Protein AF-A0A821KPB9-F1 (afdb_monomer)

Foldseek 3Di:
DPPPDDDDDDDPDDQQDACPDPVCPLSNLLVCLVPFADDDDVCVQANPPGGSNRSSVVCVVRGDPVVVVVVVVSNVVVVVVVVVVVVVVVVVVVVVVVVVVPDPVPDDPPDPPDDPPDPVVVVVVVVVVVVCVVVVVVVVVVVVVPD

Sequence (147 aa):
MKYSESHVPVIYGLQISRRDRDDTRERYCRAILTLFVLWHTVTDLCGISQTWEDAFKFRQHLILRHFWTIIENIQSLHECKKDRDDHLLQVIAKAQADNDSIDPVLIPANQEFGGEYGTDDSDDLLQLLGNLDENTVAMFNATTNST

pLDDT: mean 77.29, std 19.11, range [38.66, 97.25]

Solvent-accessible surface area (backbone atoms only — not comparable to full-atom values): 9181 Å² total; per-residue (Å²): 133,80,81,78,79,83,84,78,87,80,84,85,74,84,81,79,50,52,80,90,38,77,96,39,29,50,59,22,30,44,51,51,46,68,75,53,40,94,70,92,50,69,62,73,58,36,48,97,92,51,51,37,52,61,28,35,71,73,46,56,83,68,40,53,75,76,54,51,58,54,56,52,47,55,47,51,51,53,49,54,51,47,55,51,52,56,51,49,53,52,53,51,54,49,54,52,58,57,57,75,64,58,65,78,84,74,62,67,98,80,68,83,86,82,70,91,81,63,87,60,61,61,59,55,49,55,49,51,58,56,48,46,56,59,49,53,53,49,54,53,55,60,63,69,75,73,121

Structure (mmCIF, N/CA/C/O backbone):
data_AF-A0A821KPB9-F1
#
_entry.id   AF-A0A821KPB9-F1
#
loop_
_atom_site.group_PDB
_atom_site.id
_atom_site.type_symbol
_atom_site.label_atom_id
_atom_site.label_alt_id
_atom_site.label_comp_id
_atom_site.label_asym_id
_atom_site.label_entity_id
_atom_site.label_seq_id
_atom_site.pdbx_PDB_ins_code
_atom_site.Cartn_x
_atom_site.Cartn_y
_atom_site.Cartn_z
_atom_site.occupancy
_atom_site.B_iso_or_equiv
_atom_site.auth_seq_id
_atom_site.auth_comp_id
_atom_site.auth_asym_id
_atom_site.auth_atom_id
_atom_site.pdbx_PDB_model_num
ATOM 1 N N . MET A 1 1 ? 26.828 -14.182 22.767 1.00 45.88 1 MET A N 1
ATOM 2 C CA . MET A 1 1 ? 25.773 -13.389 22.103 1.00 45.88 1 MET A CA 1
ATOM 3 C C . MET A 1 1 ? 25.129 -14.285 21.061 1.00 45.88 1 MET A C 1
ATOM 5 O O . MET A 1 1 ? 25.826 -14.696 20.146 1.00 45.88 1 MET A O 1
ATOM 9 N N . LYS A 1 2 ? 23.870 -14.697 21.253 1.00 55.12 2 LYS A N 1
ATOM 10 C CA . LYS A 1 2 ? 23.117 -15.410 20.210 1.00 55.12 2 LYS A CA 1
ATOM 11 C C . LYS A 1 2 ? 22.861 -14.410 19.085 1.00 55.12 2 LYS A C 1
ATOM 13 O O . LYS A 1 2 ? 22.394 -13.313 19.381 1.00 55.12 2 LYS A O 1
ATOM 18 N N . TYR A 1 3 ? 23.212 -14.755 17.850 1.00 53.75 3 TYR A N 1
ATOM 19 C CA . TYR A 1 3 ? 22.846 -13.955 16.687 1.00 53.75 3 TYR A CA 1
ATOM 20 C C . TYR A 1 3 ? 21.327 -13.798 16.699 1.00 53.75 3 TYR A C 1
ATOM 22 O O . TYR A 1 3 ? 20.597 -14.786 16.729 1.00 53.75 3 TYR A O 1
ATOM 30 N N . SER A 1 4 ? 20.865 -12.557 16.794 1.00 67.06 4 SER A N 1
ATOM 31 C CA . SER A 1 4 ? 19.463 -12.214 16.612 1.00 67.06 4 SER A CA 1
ATOM 32 C C . SER A 1 4 ? 19.102 -12.586 15.178 1.00 67.06 4 SER A C 1
ATOM 34 O O . SER A 1 4 ? 19.604 -11.961 14.241 1.00 67.06 4 SER A O 1
ATOM 36 N N . GLU A 1 5 ? 18.319 -13.650 15.013 1.00 75.25 5 GLU A N 1
ATOM 37 C CA . GLU A 1 5 ? 17.820 -14.079 13.710 1.00 75.25 5 GLU A CA 1
ATOM 38 C C . GLU A 1 5 ? 17.112 -12.899 13.042 1.00 75.25 5 GLU A C 1
ATOM 40 O O . GLU A 1 5 ? 16.248 -12.244 13.627 1.00 75.25 5 GLU A O 1
ATOM 45 N N . SER A 1 6 ? 17.543 -12.570 11.826 1.00 70.50 6 SER A N 1
ATOM 46 C CA . SER A 1 6 ? 16.905 -11.521 11.041 1.00 70.50 6 SER A CA 1
ATOM 47 C C . SER A 1 6 ? 15.648 -12.109 10.416 1.00 70.50 6 SER A C 1
ATOM 49 O O . SER A 1 6 ? 15.727 -12.976 9.550 1.00 70.50 6 SER A O 1
ATOM 51 N N . HIS A 1 7 ? 14.484 -11.661 10.878 1.00 67.69 7 HIS A N 1
ATOM 52 C CA . HIS A 1 7 ? 13.200 -12.089 10.337 1.00 67.69 7 HIS A CA 1
ATOM 53 C C . HIS A 1 7 ? 12.816 -11.195 9.159 1.00 67.69 7 HIS A C 1
ATOM 55 O O . HIS A 1 7 ? 12.640 -9.986 9.321 1.00 67.69 7 HIS A O 1
ATOM 61 N N . VAL A 1 8 ? 12.676 -11.798 7.978 1.00 70.56 8 VAL A N 1
ATOM 62 C CA . VAL A 1 8 ? 12.190 -11.121 6.773 1.00 70.56 8 VAL A CA 1
ATOM 63 C C . VAL A 1 8 ? 10.751 -11.577 6.524 1.00 70.56 8 VAL A C 1
ATOM 65 O O . VAL A 1 8 ? 10.535 -12.741 6.186 1.00 70.56 8 VAL A O 1
ATOM 68 N N . PRO A 1 9 ? 9.750 -10.709 6.729 1.00 68.25 9 PRO A N 1
ATOM 69 C CA . PRO A 1 9 ? 8.360 -11.063 6.482 1.00 68.25 9 PRO A CA 1
ATOM 70 C C . PRO A 1 9 ? 8.099 -11.162 4.976 1.00 68.25 9 PRO A C 1
ATOM 72 O O . PRO A 1 9 ? 8.354 -10.218 4.229 1.00 68.25 9 PRO A O 1
ATOM 75 N N . VAL A 1 10 ? 7.551 -12.297 4.542 1.00 76.56 10 VAL A N 1
ATOM 76 C CA . VAL A 1 10 ? 7.050 -12.488 3.176 1.00 76.56 10 VAL A CA 1
ATOM 77 C C . VAL A 1 10 ? 5.558 -12.181 3.173 1.00 76.56 10 VAL A C 1
ATOM 79 O O . VAL A 1 10 ? 4.777 -12.842 3.859 1.00 76.56 10 VAL A O 1
ATOM 82 N N . ILE A 1 11 ? 5.162 -11.154 2.424 1.00 75.19 11 ILE A N 1
ATOM 83 C CA . ILE A 1 11 ? 3.760 -10.760 2.287 1.00 75.19 11 ILE A CA 1
ATOM 84 C C . ILE A 1 11 ? 3.171 -11.524 1.103 1.00 75.19 11 ILE A C 1
ATOM 86 O O . ILE A 1 11 ? 3.569 -11.302 -0.036 1.00 75.19 11 ILE A O 1
ATOM 90 N N . TYR A 1 12 ? 2.222 -12.417 1.376 1.00 79.12 12 TYR A N 1
ATOM 91 C CA . TYR A 1 12 ? 1.483 -13.135 0.341 1.00 79.12 12 TYR A CA 1
ATOM 92 C C . TYR A 1 12 ? 0.253 -12.335 -0.093 1.00 79.12 12 TYR A C 1
ATOM 94 O O . TYR A 1 12 ? -0.522 -11.873 0.746 1.00 79.12 12 TYR A O 1
ATOM 102 N N . GLY A 1 13 ? 0.051 -12.208 -1.404 1.00 80.56 13 GLY A N 1
ATOM 103 C CA . GLY A 1 13 ? -1.111 -11.546 -1.994 1.00 80.56 13 GLY A CA 1
ATOM 104 C C . GLY A 1 13 ? -0.739 -10.371 -2.894 1.00 80.56 13 GLY A C 1
ATOM 105 O O . GLY A 1 13 ? 0.374 -10.292 -3.408 1.00 80.56 13 GLY A O 1
ATOM 106 N N . LEU A 1 14 ? -1.700 -9.466 -3.111 1.00 79.62 14 LEU A N 1
ATOM 107 C CA . LEU A 1 14 ? -1.483 -8.293 -3.957 1.00 79.62 14 LEU A CA 1
ATOM 108 C C . LEU A 1 14 ? -0.358 -7.420 -3.395 1.00 79.62 14 LEU A C 1
ATOM 110 O O . LEU A 1 14 ? -0.333 -7.102 -2.205 1.00 79.62 14 LEU A O 1
ATOM 114 N N . GLN A 1 15 ? 0.519 -6.970 -4.292 1.00 85.75 15 GLN A N 1
ATOM 115 C CA . GLN A 1 15 ? 1.614 -6.069 -3.959 1.00 85.75 15 GLN A CA 1
ATOM 116 C C . GLN A 1 15 ? 1.079 -4.792 -3.293 1.00 85.75 15 GLN A C 1
ATOM 118 O O . GLN A 1 15 ? 0.173 -4.129 -3.810 1.00 85.75 15 GLN A O 1
ATOM 123 N N . ILE A 1 16 ? 1.657 -4.433 -2.145 1.00 91.62 16 ILE A N 1
ATOM 124 C CA . ILE A 1 16 ? 1.319 -3.194 -1.441 1.00 91.62 16 ILE A CA 1
ATOM 125 C C . ILE A 1 16 ? 1.733 -2.014 -2.320 1.00 91.62 16 ILE A C 1
ATOM 127 O O . ILE A 1 16 ? 2.866 -1.956 -2.799 1.00 91.62 16 ILE A O 1
ATOM 131 N N . SER A 1 17 ? 0.804 -1.085 -2.550 1.00 93.19 17 SER A N 1
ATOM 132 C CA . SER A 1 17 ? 1.044 0.126 -3.340 1.00 93.19 17 SER A CA 1
ATOM 133 C C . SER A 1 17 ? 2.146 0.996 -2.733 1.00 93.19 17 SER A C 1
ATOM 135 O O . SER A 1 17 ? 2.423 0.915 -1.541 1.00 93.19 17 SER A O 1
ATOM 137 N N . ARG A 1 18 ? 2.779 1.842 -3.545 1.00 90.81 18 ARG A N 1
ATOM 138 C CA . ARG A 1 18 ? 3.804 2.767 -3.051 1.00 90.81 18 ARG A CA 1
ATOM 139 C C . ARG A 1 18 ? 3.186 3.891 -2.222 1.00 90.81 18 ARG A C 1
ATOM 141 O O . ARG A 1 18 ? 2.068 4.323 -2.500 1.00 90.81 18 ARG A O 1
ATOM 148 N N . ARG A 1 19 ? 3.939 4.414 -1.250 1.00 92.38 19 ARG A N 1
ATOM 149 C CA . ARG A 1 19 ? 3.493 5.543 -0.418 1.00 92.38 19 ARG A CA 1
ATOM 150 C C . ARG A 1 19 ? 3.441 6.848 -1.208 1.00 92.38 19 ARG A C 1
ATOM 152 O O . ARG A 1 19 ? 2.542 7.656 -1.006 1.00 92.38 19 ARG A O 1
ATOM 159 N N . ASP A 1 20 ? 4.404 7.065 -2.093 1.00 91.69 20 ASP A N 1
ATOM 160 C CA . ASP A 1 20 ? 4.641 8.329 -2.802 1.00 91.69 20 ASP A CA 1
ATOM 161 C C . ASP A 1 20 ? 3.706 8.577 -3.997 1.00 91.69 20 ASP A C 1
ATOM 163 O O . ASP A 1 20 ? 3.774 9.627 -4.626 1.00 91.69 20 ASP A O 1
ATOM 167 N N . ARG A 1 21 ? 2.801 7.642 -4.292 1.00 91.00 21 ARG A N 1
ATOM 168 C CA . ARG A 1 21 ? 1.858 7.721 -5.409 1.00 91.00 21 ARG A CA 1
ATOM 169 C C . ARG A 1 21 ? 0.461 8.126 -4.946 1.00 91.00 21 ARG A C 1
ATOM 171 O O . ARG A 1 21 ? -0.189 7.373 -4.222 1.00 91.00 21 ARG A O 1
ATOM 178 N N . ASP A 1 22 ? -0.007 9.296 -5.373 1.00 92.31 22 ASP A N 1
ATOM 179 C CA . ASP A 1 22 ? -1.312 9.831 -4.957 1.00 92.31 22 ASP A CA 1
ATOM 180 C C . ASP A 1 22 ? -2.493 9.032 -5.537 1.00 92.31 22 ASP A C 1
ATOM 182 O O . ASP A 1 22 ? -3.473 8.783 -4.839 1.00 92.31 22 ASP A O 1
ATOM 186 N N . ASP A 1 23 ? -2.366 8.523 -6.766 1.00 93.75 23 ASP A N 1
ATOM 187 C CA . ASP A 1 23 ? -3.366 7.679 -7.441 1.00 93.75 23 ASP A CA 1
ATOM 188 C C . ASP A 1 23 ? -3.649 6.363 -6.696 1.00 93.75 23 ASP A C 1
ATOM 190 O O . ASP A 1 23 ? -4.747 5.811 -6.771 1.00 93.75 23 ASP A O 1
ATOM 194 N N . THR A 1 24 ? -2.668 5.867 -5.938 1.00 94.56 24 THR A N 1
ATOM 195 C CA . THR A 1 24 ? -2.776 4.620 -5.165 1.00 94.56 24 THR A CA 1
ATOM 196 C C . THR A 1 24 ? -2.739 4.830 -3.651 1.00 94.56 24 THR A C 1
ATOM 198 O O . THR A 1 24 ? -2.730 3.849 -2.900 1.00 94.56 24 THR A O 1
ATOM 201 N N . ARG A 1 25 ? -2.796 6.084 -3.183 1.00 94.88 25 ARG A N 1
ATOM 202 C CA . ARG A 1 25 ? -2.660 6.450 -1.765 1.00 94.88 25 ARG A CA 1
ATOM 203 C C . ARG A 1 25 ? -3.699 5.775 -0.877 1.00 94.88 25 ARG A C 1
ATOM 205 O O . ARG A 1 25 ? -3.336 5.160 0.122 1.00 94.88 25 ARG A O 1
ATOM 212 N N . GLU A 1 26 ? -4.969 5.801 -1.274 1.00 95.94 26 GLU A N 1
ATOM 213 C CA . GLU A 1 26 ? -6.058 5.146 -0.533 1.00 95.94 26 GLU A CA 1
ATOM 214 C C . GLU A 1 26 ? -5.825 3.633 -0.391 1.00 95.94 26 GLU A C 1
ATOM 216 O O . GLU A 1 26 ? -6.029 3.048 0.676 1.00 95.94 26 GLU A O 1
ATOM 221 N N . ARG A 1 27 ? -5.333 2.984 -1.456 1.00 95.12 27 ARG A N 1
ATOM 222 C CA . ARG A 1 27 ? -5.023 1.548 -1.448 1.00 95.12 27 ARG A CA 1
ATOM 223 C C . ARG A 1 27 ? -3.829 1.243 -0.542 1.00 95.12 27 ARG A C 1
ATOM 225 O O . ARG A 1 27 ? -3.889 0.261 0.199 1.00 95.12 27 ARG A O 1
ATOM 232 N N . TYR A 1 28 ? -2.789 2.079 -0.576 1.00 95.56 28 TYR A N 1
ATOM 233 C CA . TYR A 1 28 ? -1.646 1.995 0.333 1.00 95.56 28 TYR A CA 1
ATOM 234 C C . TYR A 1 28 ? -2.100 2.109 1.793 1.00 95.56 28 TYR A C 1
ATOM 236 O O . TYR A 1 28 ? -1.867 1.193 2.580 1.00 95.56 28 TYR A O 1
ATOM 244 N N . CYS A 1 29 ? -2.821 3.177 2.143 1.00 96.56 29 CYS A N 1
ATOM 245 C CA . CYS A 1 29 ? -3.294 3.423 3.504 1.00 96.56 29 CYS A CA 1
ATOM 246 C C . CYS A 1 29 ? -4.154 2.268 4.028 1.00 96.56 29 CYS A C 1
ATOM 248 O O . CYS A 1 29 ? -3.936 1.793 5.145 1.00 96.56 29 CYS A O 1
ATOM 250 N N . ARG A 1 30 ? -5.068 1.749 3.198 1.00 95.56 30 ARG A N 1
ATOM 251 C CA . ARG A 1 30 ? -5.865 0.563 3.528 1.00 95.56 30 ARG A CA 1
ATOM 252 C C . ARG A 1 30 ? -4.998 -0.658 3.819 1.00 95.56 30 ARG A C 1
ATOM 254 O O . ARG A 1 30 ? -5.227 -1.328 4.823 1.00 95.56 30 ARG A O 1
ATOM 261 N N . ALA A 1 31 ? -4.020 -0.956 2.965 1.00 94.94 31 ALA A N 1
ATOM 262 C CA . ALA A 1 31 ? -3.150 -2.118 3.133 1.00 94.94 31 ALA A CA 1
ATOM 263 C C . ALA A 1 31 ? -2.327 -2.031 4.429 1.00 94.94 31 ALA A C 1
ATOM 265 O O . ALA A 1 31 ? -2.309 -2.987 5.202 1.00 94.94 31 ALA A O 1
ATOM 266 N N . ILE A 1 32 ? -1.717 -0.875 4.707 1.00 95.12 32 ILE A N 1
ATOM 267 C CA . ILE A 1 32 ? -0.901 -0.687 5.913 1.00 95.12 32 ILE A CA 1
ATOM 268 C C . ILE A 1 32 ? -1.746 -0.810 7.184 1.00 95.12 32 ILE A C 1
ATOM 270 O O . ILE A 1 32 ? -1.360 -1.522 8.109 1.00 95.12 32 ILE A O 1
ATOM 274 N N . LEU A 1 33 ? -2.924 -0.182 7.226 1.00 95.94 33 LEU A N 1
ATOM 275 C CA . LEU A 1 33 ? -3.828 -0.317 8.371 1.00 95.94 33 LEU A CA 1
ATOM 276 C C . LEU A 1 33 ? -4.277 -1.765 8.581 1.00 95.94 33 LEU 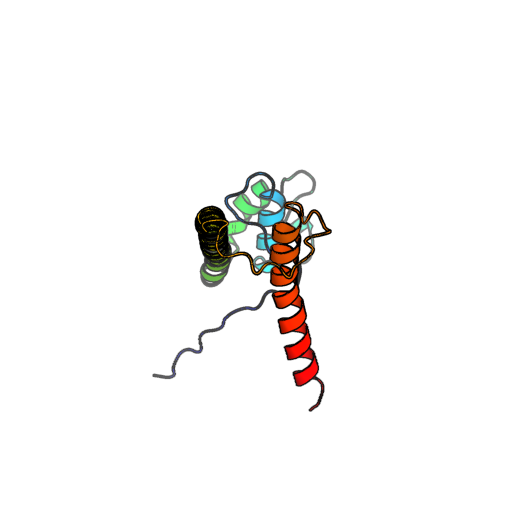A C 1
ATOM 278 O O . LEU A 1 33 ? -4.275 -2.247 9.708 1.00 95.94 33 LEU A O 1
ATOM 282 N N . THR A 1 34 ? -4.610 -2.471 7.501 1.00 94.38 34 THR A N 1
ATOM 283 C CA . THR A 1 34 ? -5.092 -3.858 7.572 1.00 94.38 34 THR A CA 1
ATOM 284 C C . THR A 1 34 ? -4.030 -4.814 8.117 1.00 94.38 34 THR A C 1
ATOM 286 O O . THR A 1 34 ? -4.367 -5.741 8.849 1.00 94.38 34 THR A O 1
ATOM 289 N N . LEU A 1 35 ? -2.761 -4.604 7.760 1.00 92.56 35 LEU A N 1
ATOM 290 C CA . LEU A 1 35 ? -1.670 -5.517 8.111 1.00 92.56 35 LEU A CA 1
ATOM 291 C C . LEU A 1 35 ? -1.008 -5.197 9.454 1.00 92.56 35 LEU A C 1
ATOM 293 O O . LEU A 1 35 ? -0.522 -6.111 10.116 1.00 92.56 35 LEU A O 1
ATOM 297 N N . PHE A 1 36 ? -0.954 -3.921 9.845 1.00 93.50 36 PHE A N 1
ATOM 298 C CA . PHE A 1 36 ? -0.097 -3.473 10.950 1.00 93.50 36 PHE A CA 1
ATOM 299 C C . PHE A 1 36 ? -0.842 -2.845 12.131 1.00 93.50 36 PHE A C 1
ATOM 301 O O . PHE A 1 36 ? -0.216 -2.525 13.143 1.00 93.50 36 PHE A O 1
ATOM 308 N N . VAL A 1 37 ? -2.162 -2.680 12.032 1.00 94.69 37 VAL A N 1
ATOM 309 C CA . VAL A 1 37 ? -3.021 -2.312 13.164 1.00 94.69 37 VAL A CA 1
ATOM 310 C C . VAL A 1 37 ? -3.811 -3.548 13.583 1.00 94.69 37 VAL A C 1
ATOM 312 O O . VAL A 1 37 ? -4.162 -4.373 12.750 1.00 94.69 37 VAL A O 1
ATOM 315 N N . LEU A 1 38 ? -4.078 -3.707 14.878 1.00 93.38 38 LEU A N 1
ATOM 316 C CA . LEU A 1 38 ? -4.986 -4.746 15.366 1.00 93.38 38 LEU A CA 1
ATOM 317 C C . LEU A 1 38 ? -6.433 -4.272 15.202 1.00 93.38 38 LEU A C 1
ATOM 319 O O . LEU A 1 38 ? -6.772 -3.173 15.637 1.00 93.38 38 LEU A O 1
ATOM 323 N N . TRP A 1 39 ? -7.282 -5.097 14.595 1.00 95.00 39 TRP A N 1
ATOM 324 C CA . TRP A 1 39 ? -8.686 -4.775 14.337 1.00 95.00 39 TRP A CA 1
ATOM 325 C C . TRP A 1 39 ? -9.560 -6.026 14.398 1.00 95.00 39 TRP A C 1
ATOM 327 O O . TRP A 1 39 ? -9.095 -7.138 14.147 1.00 95.00 39 TRP A O 1
ATOM 337 N N . HIS A 1 40 ? -10.838 -5.836 14.722 1.00 94.50 40 HIS A N 1
ATOM 338 C CA . HIS A 1 40 ? -11.854 -6.892 14.690 1.00 94.50 40 HIS A CA 1
ATOM 339 C C . HIS A 1 40 ? -12.862 -6.663 13.567 1.00 94.50 40 HIS A C 1
ATOM 341 O O . HIS A 1 40 ? -13.406 -7.608 12.999 1.00 94.50 40 HIS A O 1
ATOM 347 N N . THR A 1 41 ? -13.105 -5.397 13.239 1.00 94.56 41 THR A N 1
ATOM 348 C CA . THR A 1 41 ? -14.040 -4.964 12.208 1.00 94.56 41 THR A CA 1
ATOM 349 C C . THR A 1 41 ? -13.399 -3.906 11.318 1.00 94.56 41 THR A C 1
ATOM 351 O O . THR A 1 41 ? -12.483 -3.193 11.724 1.00 94.56 41 THR A O 1
ATOM 354 N N . VAL A 1 42 ? -13.904 -3.759 10.092 1.00 93.56 42 VAL A N 1
ATOM 355 C CA . VAL A 1 42 ? -13.405 -2.736 9.155 1.00 93.56 42 VAL A CA 1
ATOM 356 C C . VAL A 1 42 ? -13.591 -1.322 9.722 1.00 93.56 42 VAL A C 1
ATOM 358 O O . VAL A 1 42 ? -12.763 -0.448 9.474 1.00 93.56 42 VAL A O 1
ATOM 361 N N . THR A 1 43 ? -14.624 -1.111 10.543 1.00 93.62 43 THR A N 1
ATOM 362 C CA . THR A 1 43 ? -14.902 0.167 11.213 1.00 93.62 43 THR A CA 1
ATOM 363 C C . THR A 1 43 ? -13.838 0.572 12.233 1.00 93.62 43 THR A C 1
ATOM 365 O O . THR A 1 43 ? -13.657 1.768 12.469 1.00 93.62 43 THR A O 1
ATOM 368 N N . ASP A 1 44 ? -13.092 -0.389 12.790 1.00 92.69 44 ASP A N 1
ATOM 369 C CA . ASP A 1 44 ? -11.961 -0.095 13.679 1.00 92.69 44 ASP A CA 1
ATOM 370 C C . ASP A 1 44 ? -10.825 0.580 12.904 1.00 92.69 44 ASP A C 1
ATOM 372 O O . ASP A 1 44 ? -10.144 1.461 13.433 1.00 92.69 44 ASP A O 1
ATOM 376 N N . LEU A 1 45 ? -10.655 0.208 11.631 1.00 94.50 45 LEU A N 1
ATOM 377 C CA . LEU A 1 45 ? -9.635 0.754 10.742 1.00 94.50 45 LEU A CA 1
ATOM 378 C C . LEU A 1 45 ? -10.081 2.044 10.063 1.00 94.50 45 LEU A C 1
ATOM 380 O O . LEU A 1 45 ? -9.313 2.998 10.038 1.00 94.50 45 LEU A O 1
ATOM 384 N N . CYS A 1 46 ? -11.294 2.086 9.511 1.00 96.38 46 CYS A N 1
ATOM 385 C CA . CYS A 1 46 ? -11.797 3.227 8.753 1.00 96.38 46 CYS A CA 1
ATOM 386 C C . CYS A 1 46 ? -13.288 3.453 9.022 1.00 96.38 46 CYS A C 1
ATOM 388 O O . CYS A 1 46 ? -14.106 2.544 8.874 1.00 96.38 46 CYS A O 1
ATOM 390 N N . GLY A 1 47 ? -13.643 4.674 9.431 1.00 92.94 47 GLY A N 1
ATOM 391 C CA . GLY A 1 47 ? -15.037 5.057 9.657 1.00 92.94 47 GLY A CA 1
ATOM 392 C C . GLY A 1 47 ? -15.833 5.172 8.352 1.00 92.94 47 GLY A C 1
ATOM 393 O O . GLY A 1 47 ? -15.273 5.385 7.284 1.00 92.94 47 GLY A O 1
ATOM 394 N N . ILE A 1 48 ? -17.163 5.091 8.444 1.00 90.50 48 ILE A N 1
ATOM 395 C CA . ILE A 1 48 ? -18.068 5.056 7.275 1.00 90.50 48 ILE A CA 1
ATOM 396 C C . ILE A 1 48 ? -17.947 6.312 6.392 1.00 90.50 48 ILE A C 1
ATOM 398 O O . ILE A 1 48 ? -18.083 6.229 5.176 1.00 90.50 48 ILE A O 1
ATOM 402 N N . SER A 1 49 ? -17.693 7.474 6.993 1.00 92.56 49 SER A N 1
ATOM 403 C CA . SER A 1 49 ? -17.566 8.763 6.300 1.00 92.56 49 SER A CA 1
ATOM 404 C C . SER A 1 49 ? -16.117 9.254 6.201 1.00 92.56 49 SER A C 1
ATOM 406 O O . SER A 1 49 ? -15.892 10.445 6.003 1.00 92.56 49 SER A O 1
ATOM 408 N N . GLN A 1 50 ? -15.141 8.373 6.427 1.00 95.38 50 GLN A N 1
ATOM 409 C CA . GLN A 1 50 ? -13.721 8.708 6.485 1.00 95.38 50 GLN A CA 1
ATOM 410 C C . GLN A 1 50 ? -12.983 8.108 5.277 1.00 95.38 50 GLN A C 1
ATOM 412 O O . GLN A 1 50 ? -13.302 7.007 4.834 1.00 95.38 50 GLN A O 1
ATOM 417 N N . THR A 1 51 ? -11.992 8.828 4.747 1.00 96.62 51 THR A N 1
ATOM 418 C CA . THR A 1 51 ? -11.068 8.301 3.728 1.00 96.62 51 THR A CA 1
ATOM 419 C C . THR A 1 51 ? -10.006 7.408 4.373 1.00 96.62 51 THR A C 1
ATOM 421 O O . THR A 1 51 ? -9.680 7.567 5.554 1.00 96.62 51 THR A O 1
ATOM 424 N N . TRP A 1 52 ? -9.421 6.472 3.626 1.00 97.00 52 TRP A N 1
ATOM 425 C CA . TRP A 1 52 ? -8.355 5.631 4.175 1.00 97.00 52 TRP A CA 1
ATOM 426 C C . TRP A 1 52 ? -7.118 6.447 4.543 1.00 97.00 52 TRP A C 1
ATOM 428 O O . TRP A 1 52 ? -6.451 6.116 5.524 1.00 97.00 52 TRP A O 1
ATOM 438 N N . GLU A 1 53 ? -6.827 7.525 3.817 1.00 96.56 53 GLU A N 1
ATOM 439 C CA . GLU A 1 53 ? -5.739 8.436 4.156 1.00 96.56 53 GLU A CA 1
ATOM 440 C C . GLU A 1 53 ? -5.961 9.134 5.505 1.00 96.56 53 GLU A C 1
ATOM 442 O O . GLU A 1 53 ? -5.067 9.134 6.359 1.00 96.56 53 GLU A O 1
ATOM 447 N N . ASP A 1 54 ? -7.153 9.683 5.746 1.00 97.06 54 ASP A N 1
ATOM 448 C CA . ASP A 1 54 ? -7.474 10.322 7.026 1.00 97.06 54 ASP A CA 1
ATOM 449 C C . ASP A 1 54 ? -7.456 9.304 8.169 1.00 97.06 54 ASP A C 1
ATOM 451 O O . ASP A 1 54 ? -6.956 9.580 9.266 1.00 97.06 54 ASP A O 1
ATOM 455 N N . ALA A 1 55 ? -7.971 8.100 7.908 1.00 97.25 55 ALA A N 1
ATOM 456 C CA . ALA A 1 55 ? -7.938 7.001 8.859 1.00 97.25 55 ALA A CA 1
ATOM 457 C C . ALA A 1 55 ? -6.504 6.618 9.226 1.00 97.25 55 ALA A C 1
ATOM 459 O O . ALA A 1 55 ? -6.205 6.419 10.407 1.00 97.25 55 ALA A O 1
ATOM 460 N N . PHE A 1 56 ? -5.620 6.566 8.230 1.00 96.94 56 PHE A N 1
ATOM 461 C CA . PHE A 1 56 ? -4.210 6.270 8.413 1.00 96.94 56 PHE A CA 1
ATOM 462 C C . PHE A 1 56 ? -3.521 7.350 9.242 1.00 96.94 56 PHE A C 1
ATOM 464 O O . PHE A 1 56 ? -2.883 7.026 10.242 1.00 96.94 56 PHE A O 1
ATOM 471 N N . LYS A 1 57 ? -3.725 8.632 8.916 1.00 96.31 57 LYS A N 1
ATOM 472 C CA . LYS A 1 57 ? -3.174 9.756 9.692 1.00 96.31 57 LYS A CA 1
ATOM 473 C C . LYS A 1 57 ? -3.564 9.681 11.166 1.00 96.31 57 LYS A C 1
ATOM 475 O O . LYS A 1 57 ? -2.712 9.906 12.027 1.00 96.31 57 LYS A O 1
ATOM 480 N N . PHE A 1 58 ? -4.819 9.331 11.454 1.00 95.94 58 PHE A N 1
ATOM 481 C CA . PHE A 1 58 ? -5.316 9.207 12.823 1.00 95.94 58 PHE A CA 1
ATOM 482 C C . PHE A 1 58 ? -4.760 7.975 13.548 1.00 95.94 58 PHE A C 1
ATOM 484 O O . PHE A 1 58 ? -4.470 8.058 14.735 1.00 95.94 58 PHE A O 1
ATOM 491 N N . ARG A 1 59 ? -4.579 6.840 12.860 1.00 95.12 59 ARG A N 1
ATOM 492 C CA . ARG A 1 59 ? -4.284 5.532 13.483 1.00 95.12 59 ARG A CA 1
ATOM 493 C C . ARG A 1 59 ? -2.839 5.063 13.365 1.00 95.12 59 ARG A C 1
ATOM 495 O O . ARG A 1 59 ? -2.474 4.100 14.026 1.00 95.12 59 ARG A O 1
ATOM 502 N N . GLN A 1 60 ? -1.992 5.742 12.595 1.00 94.75 60 GLN A N 1
ATOM 503 C CA . GLN A 1 60 ? -0.580 5.378 12.411 1.00 94.75 60 GLN A CA 1
ATOM 504 C C . GLN A 1 60 ? 0.199 5.240 13.732 1.00 94.75 60 GLN A C 1
ATOM 506 O O . GLN A 1 60 ? 1.137 4.455 13.821 1.00 94.75 60 GLN A O 1
ATOM 511 N N . HIS A 1 61 ? -0.212 5.959 14.782 1.00 94.88 6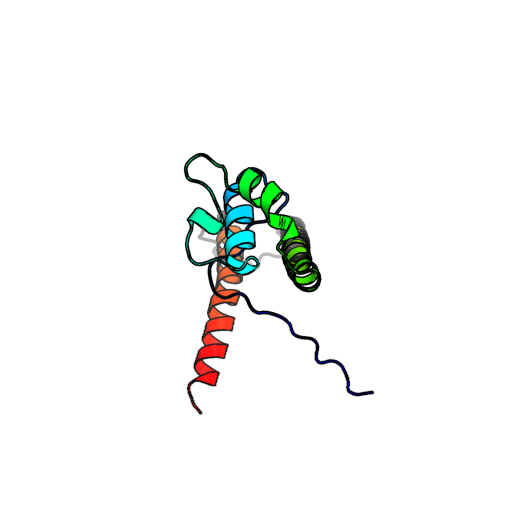1 HIS A N 1
ATOM 512 C CA . HIS A 1 61 ? 0.393 5.876 16.112 1.00 94.88 61 HIS A CA 1
ATOM 513 C C . HIS A 1 61 ? 0.139 4.533 16.822 1.00 94.88 61 HIS A C 1
ATOM 515 O O . HIS A 1 61 ? 0.855 4.202 17.763 1.00 94.88 61 HIS A O 1
ATOM 521 N N . LEU A 1 62 ? -0.862 3.762 16.379 1.00 95.88 62 LEU A N 1
ATOM 522 C CA . LEU A 1 62 ? -1.158 2.416 16.876 1.00 95.88 62 LEU A CA 1
ATOM 523 C C . LEU A 1 62 ? -0.197 1.365 16.301 1.00 95.88 62 LEU A C 1
ATOM 525 O O . LEU A 1 62 ? -0.103 0.261 16.835 1.00 95.88 62 LEU A O 1
ATOM 529 N N . ILE A 1 63 ? 0.524 1.694 15.224 1.00 95.50 63 ILE A N 1
ATOM 530 C CA . ILE A 1 63 ? 1.498 0.799 14.602 1.00 95.50 63 ILE A CA 1
ATOM 531 C C . ILE A 1 63 ? 2.754 0.750 15.474 1.00 95.50 63 ILE A C 1
ATOM 533 O O . ILE A 1 63 ? 3.412 1.765 15.725 1.00 95.50 63 ILE A O 1
ATOM 537 N N . LEU A 1 64 ? 3.115 -0.457 15.908 1.00 93.00 64 LEU A N 1
ATOM 538 C CA . LEU A 1 64 ? 4.306 -0.699 16.717 1.00 93.00 64 LEU A CA 1
ATOM 539 C C . LEU A 1 64 ? 5.580 -0.260 15.982 1.00 93.00 64 LEU A C 1
ATOM 541 O O . LEU A 1 64 ? 5.750 -0.494 14.786 1.00 93.00 64 LEU A O 1
ATOM 545 N N . ARG A 1 65 ? 6.532 0.320 16.724 1.00 91.25 65 ARG A N 1
ATOM 546 C CA . ARG A 1 65 ? 7.776 0.879 16.161 1.00 91.25 65 ARG A CA 1
ATOM 547 C C . ARG A 1 65 ? 8.562 -0.106 15.286 1.00 91.25 65 ARG A C 1
ATOM 549 O O . ARG A 1 65 ? 9.128 0.314 14.289 1.00 91.25 65 ARG A O 1
ATOM 556 N N . HIS A 1 66 ? 8.600 -1.393 15.631 1.00 88.19 66 HIS A N 1
ATOM 557 C CA . HIS A 1 66 ? 9.340 -2.387 14.844 1.00 88.19 66 HIS A CA 1
ATOM 558 C C . HIS A 1 66 ? 8.682 -2.698 13.489 1.00 88.19 66 HIS A C 1
ATOM 560 O O . HIS A 1 66 ? 9.381 -3.069 12.550 1.00 88.19 66 HIS A O 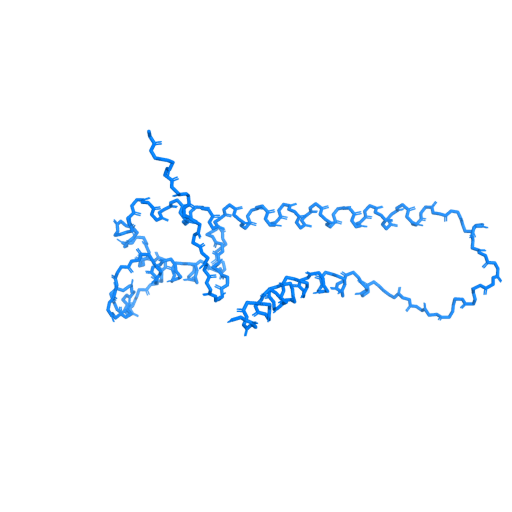1
ATOM 566 N N . PHE A 1 67 ? 7.365 -2.510 13.355 1.00 91.12 67 PHE A N 1
ATOM 567 C CA . PHE A 1 67 ? 6.672 -2.688 12.080 1.00 91.12 67 PHE A CA 1
ATOM 568 C C . PHE A 1 67 ? 6.945 -1.549 11.099 1.00 91.12 67 PHE A C 1
ATOM 570 O O . PHE A 1 67 ? 6.940 -1.785 9.895 1.00 91.12 67 PHE A O 1
ATOM 577 N N . TRP A 1 68 ? 7.284 -0.350 11.578 1.00 92.75 68 TRP A N 1
ATOM 578 C CA . TRP A 1 68 ? 7.688 0.749 10.696 1.00 92.75 68 TRP A CA 1
ATOM 579 C C . TRP A 1 68 ? 8.914 0.416 9.854 1.00 92.75 68 TRP A C 1
ATOM 581 O O . TRP A 1 68 ? 8.959 0.800 8.693 1.00 92.75 68 TRP A O 1
ATOM 591 N N . THR A 1 69 ? 9.859 -0.367 10.379 1.00 90.81 69 THR A N 1
ATOM 592 C CA . THR A 1 69 ? 10.995 -0.847 9.584 1.00 90.81 69 THR A CA 1
ATOM 593 C C . THR A 1 69 ? 10.529 -1.678 8.387 1.00 90.81 69 THR A C 1
ATOM 595 O O . THR A 1 69 ? 11.050 -1.517 7.291 1.00 90.81 69 THR A O 1
ATOM 598 N N . ILE A 1 70 ? 9.511 -2.529 8.560 1.00 90.38 70 ILE A N 1
ATOM 599 C CA . ILE A 1 70 ? 8.934 -3.313 7.457 1.00 90.38 70 ILE A CA 1
ATOM 600 C C . ILE A 1 70 ? 8.238 -2.384 6.456 1.00 90.38 70 ILE A C 1
ATOM 602 O O . ILE A 1 70 ? 8.415 -2.544 5.253 1.00 90.38 70 ILE A O 1
ATOM 606 N N . ILE A 1 71 ? 7.473 -1.404 6.947 1.00 92.19 71 ILE A N 1
ATOM 607 C CA . ILE A 1 71 ? 6.748 -0.434 6.114 1.00 92.19 71 ILE A CA 1
ATOM 608 C C . ILE A 1 71 ? 7.716 0.386 5.250 1.00 92.19 71 ILE A C 1
ATOM 610 O O . ILE A 1 71 ? 7.492 0.520 4.049 1.00 92.19 71 ILE A O 1
ATOM 614 N N . GLU A 1 72 ? 8.810 0.887 5.823 1.00 92.56 72 GLU A N 1
ATOM 615 C CA . GLU A 1 72 ? 9.828 1.613 5.054 1.00 92.56 72 GLU A CA 1
ATOM 616 C C . GLU A 1 72 ? 10.569 0.681 4.083 1.00 92.56 72 GLU A C 1
ATOM 618 O O . GLU A 1 72 ? 10.785 1.052 2.932 1.00 92.56 72 GLU A O 1
ATOM 623 N N . ASN A 1 73 ? 10.856 -0.567 4.472 1.00 90.88 73 ASN A N 1
ATOM 624 C CA . ASN A 1 73 ? 11.469 -1.543 3.566 1.00 90.88 73 ASN A CA 1
ATOM 625 C C . ASN A 1 73 ? 10.586 -1.859 2.349 1.00 90.88 73 ASN A C 1
ATOM 627 O O . ASN A 1 73 ? 11.116 -2.082 1.262 1.00 90.88 73 ASN A O 1
ATOM 631 N N . ILE A 1 74 ? 9.255 -1.863 2.498 1.00 90.19 74 ILE A N 1
ATOM 632 C CA . ILE A 1 74 ? 8.333 -2.011 1.361 1.00 90.19 74 ILE A CA 1
ATOM 633 C C . ILE A 1 74 ? 8.546 -0.867 0.363 1.00 90.19 74 ILE A C 1
ATOM 635 O O . ILE A 1 74 ? 8.618 -1.113 -0.838 1.00 90.19 74 ILE A O 1
ATOM 639 N N . GLN A 1 75 ? 8.682 0.374 0.840 1.00 92.94 75 GLN A N 1
ATOM 640 C CA . GLN A 1 75 ? 8.960 1.522 -0.023 1.00 92.94 75 GLN A CA 1
ATOM 641 C C . GLN A 1 75 ? 10.336 1.399 -0.696 1.00 92.94 75 GLN A C 1
ATOM 643 O O . GLN A 1 75 ? 10.425 1.551 -1.914 1.00 92.94 75 GLN A O 1
ATOM 648 N N . SER A 1 76 ? 11.382 1.046 0.057 1.00 92.62 76 SER A N 1
ATOM 649 C CA . SER A 1 76 ? 12.726 0.841 -0.500 1.00 92.62 76 SER A CA 1
ATOM 650 C C . SER A 1 76 ? 12.761 -0.263 -1.558 1.00 92.62 76 SER A C 1
ATOM 652 O O . SER A 1 76 ? 13.420 -0.111 -2.581 1.00 92.62 76 SER A O 1
ATOM 654 N N . LEU A 1 77 ? 12.006 -1.351 -1.373 1.00 91.06 77 LEU A N 1
ATOM 655 C CA . LEU A 1 77 ? 11.889 -2.415 -2.372 1.00 91.06 77 LEU A CA 1
ATOM 656 C C . LEU A 1 77 ? 11.334 -1.885 -3.703 1.00 91.06 77 LEU A C 1
ATOM 658 O O . LEU A 1 77 ? 11.842 -2.240 -4.767 1.00 91.06 77 LEU A O 1
ATOM 662 N N . HIS A 1 78 ? 10.316 -1.020 -3.657 1.00 90.62 78 HIS A N 1
ATOM 663 C CA . HIS A 1 78 ? 9.757 -0.398 -4.862 1.00 90.62 78 HIS A CA 1
ATOM 664 C C . HIS A 1 78 ? 10.741 0.536 -5.558 1.00 90.62 78 HIS A C 1
ATOM 666 O O . HIS A 1 78 ? 10.738 0.615 -6.785 1.00 90.62 78 HIS A O 1
ATOM 672 N N . GLU A 1 79 ? 11.547 1.264 -4.791 1.00 91.88 79 GLU A N 1
ATOM 673 C CA . GLU A 1 79 ? 12.588 2.149 -5.318 1.00 91.88 79 GLU A CA 1
ATOM 674 C C . GLU A 1 79 ? 13.685 1.336 -6.002 1.00 91.88 79 GLU A C 1
ATOM 676 O O . GLU A 1 79 ? 13.954 1.561 -7.177 1.00 91.88 79 GLU A O 1
ATOM 681 N N . CYS A 1 80 ? 14.206 0.297 -5.345 1.00 93.00 80 CYS A N 1
ATOM 682 C CA . CYS A 1 80 ? 15.198 -0.593 -5.946 1.00 93.00 80 CYS A CA 1
ATOM 683 C C . CYS A 1 80 ? 14.673 -1.298 -7.203 1.00 93.00 80 CYS A C 1
ATOM 685 O O . CYS A 1 80 ? 15.404 -1.432 -8.183 1.00 93.00 80 CYS A O 1
ATOM 687 N N . LYS A 1 81 ? 13.412 -1.752 -7.191 1.00 89.75 81 LYS A N 1
ATOM 688 C CA . LYS A 1 81 ? 12.783 -2.367 -8.367 1.00 89.75 81 LYS A CA 1
ATOM 689 C C . LYS A 1 81 ? 12.700 -1.370 -9.521 1.00 89.75 81 LYS A C 1
ATOM 691 O O . LYS A 1 81 ? 13.089 -1.710 -10.630 1.00 89.75 81 LYS A O 1
ATOM 696 N N . LYS A 1 82 ? 12.268 -0.136 -9.242 1.00 92.00 82 LYS A N 1
ATOM 697 C CA . LYS A 1 82 ? 12.217 0.933 -10.242 1.00 92.00 82 LYS A CA 1
ATOM 698 C C . LYS A 1 82 ? 13.604 1.228 -10.820 1.00 92.00 82 LYS A C 1
ATOM 700 O O . LYS A 1 82 ? 13.743 1.222 -12.032 1.00 92.00 82 LYS A O 1
ATOM 705 N N . ASP A 1 83 ? 14.617 1.427 -9.980 1.00 94.88 83 ASP A N 1
ATOM 706 C CA . ASP A 1 83 ? 15.974 1.756 -10.437 1.00 94.88 83 ASP A CA 1
ATOM 707 C C . ASP A 1 83 ? 16.572 0.637 -11.301 1.00 94.88 83 ASP A C 1
ATOM 709 O O . ASP A 1 83 ? 17.228 0.894 -12.312 1.00 94.88 83 ASP A O 1
ATOM 713 N N . ARG A 1 84 ? 16.316 -0.623 -10.927 1.00 94.00 84 ARG A N 1
ATOM 714 C CA . ARG A 1 84 ? 16.702 -1.794 -11.719 1.00 94.00 84 ARG A CA 1
ATOM 715 C C . ARG A 1 84 ? 16.014 -1.801 -13.082 1.00 94.00 84 ARG A C 1
ATOM 717 O O . ARG A 1 84 ? 16.682 -2.039 -14.085 1.00 94.00 84 ARG A O 1
ATOM 724 N N . ASP A 1 85 ? 14.703 -1.581 -13.108 1.00 93.50 85 ASP A N 1
ATOM 725 C CA . ASP A 1 85 ? 13.908 -1.625 -14.335 1.00 93.50 85 ASP A CA 1
ATOM 726 C C . ASP A 1 85 ? 14.288 -0.447 -15.264 1.00 93.50 85 ASP A C 1
ATOM 728 O O . ASP A 1 85 ? 14.512 -0.654 -16.456 1.00 93.50 85 ASP A O 1
ATOM 732 N N . ASP A 1 86 ? 14.502 0.754 -14.714 1.00 95.12 86 ASP A N 1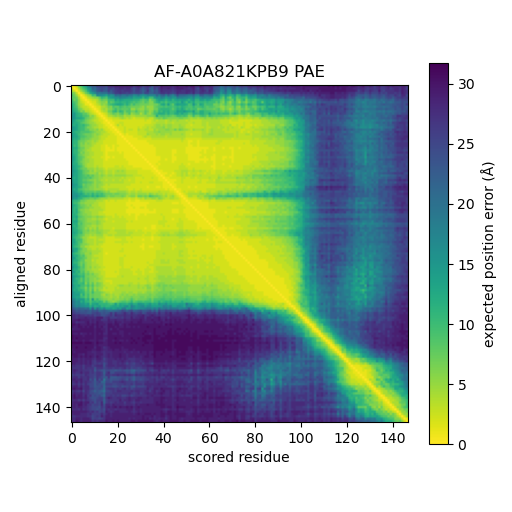
ATOM 733 C CA . ASP A 1 86 ? 14.991 1.934 -15.443 1.00 95.12 86 ASP A CA 1
ATOM 734 C C . ASP A 1 86 ? 16.390 1.686 -16.043 1.00 95.12 86 ASP A C 1
ATOM 736 O O . ASP A 1 86 ? 16.648 2.020 -17.203 1.00 95.12 86 ASP A O 1
ATOM 740 N N . HIS A 1 87 ? 17.301 1.066 -15.283 1.00 94.56 87 HIS A N 1
ATOM 741 C CA . HIS A 1 87 ? 18.624 0.682 -15.782 1.00 94.56 87 HIS A CA 1
ATOM 742 C C . HIS A 1 87 ? 18.531 -0.369 -16.896 1.00 94.56 87 HIS A C 1
ATOM 744 O O . HIS A 1 87 ? 19.235 -0.270 -17.901 1.00 94.56 87 HIS A O 1
ATOM 750 N N . LEU A 1 88 ? 17.655 -1.366 -16.751 1.00 93.56 88 LEU A N 1
ATOM 751 C CA . LEU A 1 88 ? 17.454 -2.398 -17.766 1.00 93.56 88 LEU A CA 1
ATOM 752 C C . LEU A 1 88 ? 16.949 -1.795 -19.084 1.00 93.56 88 LEU A C 1
ATOM 754 O O . LEU A 1 88 ? 17.492 -2.115 -20.140 1.00 93.56 88 LEU A O 1
ATOM 758 N N . LEU A 1 89 ? 15.979 -0.879 -19.023 1.00 93.94 89 LEU A N 1
ATOM 759 C CA . LEU A 1 89 ? 15.475 -0.170 -20.202 1.00 93.94 89 LEU A CA 1
ATOM 760 C C . LEU A 1 89 ? 16.580 0.622 -20.915 1.00 93.94 89 LEU A C 1
ATOM 762 O O . LEU A 1 89 ? 16.659 0.595 -22.141 1.00 93.94 89 LEU A O 1
ATOM 766 N N . GLN A 1 90 ? 17.476 1.273 -20.168 1.00 93.38 90 GLN A N 1
ATOM 767 C CA . GLN A 1 90 ? 18.626 1.974 -20.754 1.00 93.38 90 GLN A CA 1
ATOM 768 C C . GLN A 1 90 ? 19.598 1.018 -21.454 1.00 93.38 90 GLN A C 1
ATOM 770 O O . GLN A 1 90 ? 20.091 1.330 -22.539 1.00 93.38 90 GLN A O 1
ATOM 775 N N . VAL A 1 91 ? 19.873 -0.146 -20.856 1.00 92.50 91 VAL A N 1
ATOM 776 C CA . VAL A 1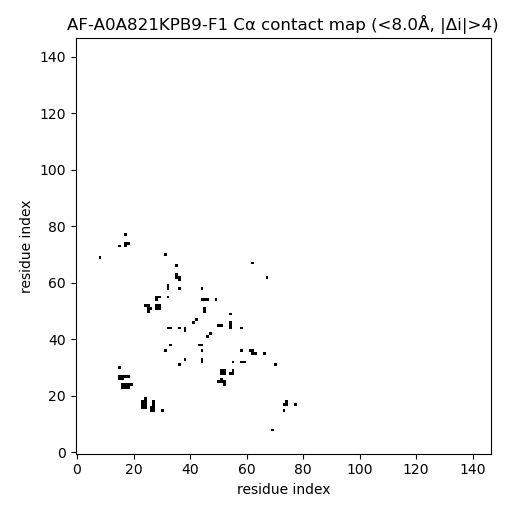 91 ? 20.738 -1.171 -21.462 1.00 92.50 91 VAL A CA 1
ATOM 777 C C . VAL A 1 91 ? 20.122 -1.708 -22.754 1.00 92.50 91 VAL A C 1
ATOM 779 O O . VAL A 1 91 ? 20.832 -1.827 -23.751 1.00 92.50 91 VAL A O 1
ATOM 782 N N . ILE A 1 92 ? 18.813 -1.978 -22.760 1.00 90.12 92 ILE A N 1
ATOM 783 C CA . ILE A 1 92 ? 18.084 -2.444 -23.949 1.00 90.12 92 ILE A CA 1
ATOM 784 C C . ILE A 1 92 ? 18.132 -1.385 -25.058 1.00 90.12 92 ILE A C 1
ATOM 786 O O . ILE A 1 92 ? 18.529 -1.699 -26.179 1.00 90.12 92 ILE A O 1
ATOM 790 N N . ALA A 1 93 ? 17.816 -0.127 -24.740 1.00 91.25 93 ALA A N 1
ATOM 791 C CA . ALA A 1 93 ? 17.839 0.968 -25.709 1.00 91.25 93 ALA A CA 1
ATOM 792 C C . ALA A 1 93 ? 19.236 1.178 -26.319 1.00 91.25 93 ALA A C 1
ATOM 794 O O . ALA A 1 93 ? 19.374 1.420 -27.517 1.00 91.25 93 ALA A O 1
ATOM 795 N N . LYS A 1 94 ? 20.294 1.044 -25.509 1.00 87.19 94 LYS A N 1
ATOM 796 C CA . LYS A 1 94 ? 21.674 1.133 -25.995 1.00 87.19 94 LYS A CA 1
ATOM 797 C C . LYS A 1 94 ? 22.036 -0.029 -26.923 1.00 87.19 94 LYS A C 1
ATOM 799 O O . LYS A 1 94 ? 22.638 0.204 -27.963 1.00 87.19 94 LYS A O 1
ATOM 804 N N . ALA A 1 95 ? 21.659 -1.258 -26.570 1.00 83.69 95 ALA A N 1
ATOM 805 C CA . ALA A 1 95 ? 21.922 -2.428 -27.406 1.00 83.69 95 ALA A CA 1
ATOM 806 C C . ALA A 1 95 ? 21.227 -2.333 -28.776 1.00 83.69 95 ALA A C 1
ATOM 808 O O . ALA A 1 95 ? 21.798 -2.750 -29.780 1.00 83.69 95 ALA A O 1
ATOM 809 N N . GLN A 1 96 ? 20.025 -1.750 -28.829 1.00 80.06 96 GLN A N 1
ATOM 810 C CA . GLN A 1 96 ? 19.319 -1.474 -30.084 1.00 80.06 96 GLN A CA 1
ATOM 811 C C . GLN A 1 96 ? 20.065 -0.438 -30.937 1.00 80.06 96 GLN A C 1
ATOM 813 O O . GLN A 1 96 ? 20.331 -0.697 -32.106 1.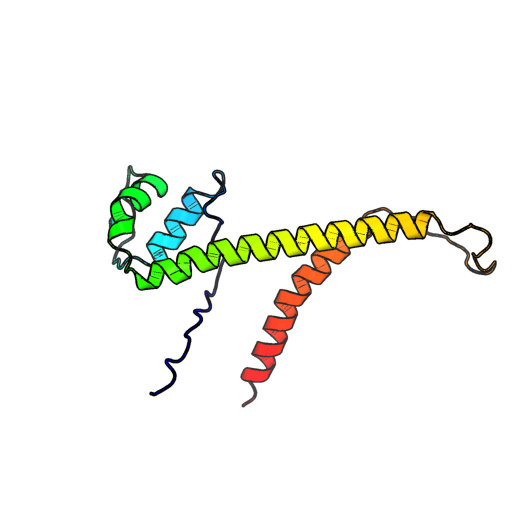00 80.06 96 GLN A O 1
ATOM 818 N N . ALA A 1 97 ? 20.502 0.676 -30.339 1.00 79.56 97 ALA A N 1
ATOM 819 C CA . ALA A 1 97 ? 21.275 1.698 -31.049 1.00 79.56 97 ALA A CA 1
ATOM 820 C C . ALA A 1 97 ? 22.631 1.182 -31.575 1.00 79.56 97 ALA A C 1
ATOM 822 O O . ALA A 1 97 ? 23.059 1.566 -32.663 1.00 79.56 97 ALA A O 1
ATOM 823 N N . ASP A 1 98 ? 23.303 0.303 -30.824 1.00 69.56 98 ASP A N 1
ATOM 824 C CA . ASP A 1 98 ? 24.563 -0.317 -31.251 1.00 69.56 98 ASP A CA 1
ATOM 825 C C . ASP A 1 98 ? 24.336 -1.336 -32.394 1.00 69.56 98 ASP A C 1
ATOM 827 O O . ASP A 1 98 ? 25.169 -1.438 -33.297 1.00 69.56 98 ASP A O 1
ATOM 831 N N . ASN A 1 99 ? 23.198 -2.046 -32.412 1.00 60.09 99 ASN A N 1
ATOM 832 C CA . ASN A 1 99 ? 22.804 -2.930 -33.520 1.00 60.09 99 ASN A CA 1
ATOM 833 C C . ASN A 1 99 ? 22.436 -2.159 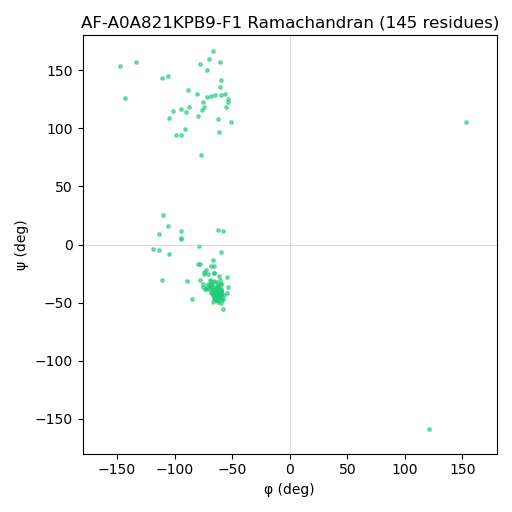-34.800 1.00 60.09 99 ASN A C 1
ATOM 835 O O . ASN A 1 99 ? 22.791 -2.602 -35.892 1.00 60.09 99 ASN A O 1
ATOM 839 N N . ASP A 1 100 ? 21.801 -0.989 -34.685 1.00 57.16 100 ASP A N 1
ATOM 840 C CA . ASP A 1 100 ? 21.510 -0.103 -35.827 1.00 57.16 100 ASP A CA 1
ATOM 841 C C . ASP A 1 100 ? 22.788 0.487 -36.462 1.00 57.16 100 ASP A C 1
ATOM 843 O O . ASP A 1 100 ? 22.760 1.024 -37.571 1.00 57.16 100 ASP A O 1
ATOM 847 N N . SER A 1 101 ? 23.930 0.367 -35.774 1.00 56.50 101 SER A N 1
ATOM 848 C CA . SER A 1 101 ? 25.255 0.787 -36.238 1.00 56.50 101 SER A CA 1
ATOM 849 C C . SER A 1 101 ? 26.063 -0.339 -36.911 1.00 56.50 101 SER A C 1
ATOM 851 O O . SER A 1 101 ? 27.236 -0.126 -37.244 1.00 56.50 101 SER A O 1
ATOM 853 N N . ILE A 1 102 ? 25.486 -1.528 -37.119 1.00 51.34 102 ILE A N 1
ATOM 854 C CA . ILE A 1 102 ? 26.129 -2.611 -37.875 1.00 51.34 102 ILE A CA 1
ATOM 855 C C . ILE A 1 102 ? 26.083 -2.268 -39.371 1.00 51.34 102 ILE A C 1
ATOM 857 O O . ILE A 1 102 ? 25.017 -2.149 -39.969 1.00 51.34 102 ILE A O 1
ATOM 861 N N . ASP A 1 103 ? 27.262 -2.125 -39.981 1.00 52.03 103 ASP A N 1
ATOM 862 C CA . ASP A 1 103 ? 27.434 -1.920 -41.423 1.00 52.03 103 ASP A CA 1
ATOM 863 C C . ASP A 1 103 ? 26.703 -3.043 -42.205 1.00 52.03 103 ASP A C 1
ATOM 865 O O . ASP A 1 103 ? 27.006 -4.225 -41.983 1.00 52.03 103 ASP A O 1
ATOM 869 N N . PRO A 1 104 ? 25.751 -2.734 -43.116 1.00 53.91 104 PRO A N 1
ATOM 870 C CA . PRO A 1 104 ? 24.925 -3.730 -43.818 1.00 53.91 104 PRO A CA 1
ATOM 871 C C . PRO A 1 104 ? 25.720 -4.750 -44.653 1.00 53.91 104 PRO A C 1
ATOM 873 O O . PRO A 1 104 ? 25.159 -5.721 -45.160 1.00 53.91 104 PRO A O 1
ATOM 876 N N . VAL A 1 105 ? 27.035 -4.567 -44.782 1.00 50.09 105 VAL A N 1
ATOM 877 C CA . VAL A 1 105 ? 27.964 -5.474 -45.467 1.00 50.09 105 VAL A CA 1
ATOM 878 C C . VAL A 1 105 ? 28.107 -6.842 -44.774 1.00 50.09 105 VAL A C 1
ATOM 880 O O . VAL A 1 105 ? 28.528 -7.800 -45.420 1.00 50.09 105 VAL A O 1
ATOM 883 N N . LEU A 1 106 ? 27.735 -6.984 -43.496 1.00 47.94 106 LEU A N 1
ATOM 884 C CA . LEU A 1 106 ? 27.872 -8.249 -42.752 1.00 47.94 106 LEU A CA 1
ATOM 885 C C . LEU A 1 106 ? 26.620 -9.144 -42.740 1.00 47.94 106 LEU A C 1
ATOM 887 O O . LEU A 1 106 ? 26.600 -10.130 -42.005 1.00 47.94 106 LEU A O 1
ATOM 891 N N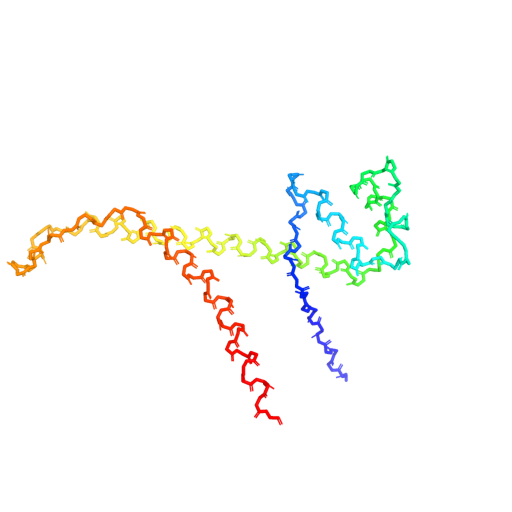 . ILE A 1 107 ? 25.600 -8.864 -43.557 1.00 49.84 107 ILE A N 1
ATOM 892 C CA . ILE A 1 107 ? 24.467 -9.785 -43.728 1.00 49.84 107 ILE A CA 1
ATOM 893 C C . ILE A 1 107 ? 24.915 -10.948 -44.635 1.00 49.84 107 ILE A C 1
ATOM 895 O O . ILE A 1 107 ? 25.223 -10.714 -45.808 1.00 49.84 107 ILE A O 1
ATOM 899 N N . PRO A 1 108 ? 24.965 -12.210 -44.157 1.00 49.00 108 PRO A N 1
ATOM 900 C CA . PRO A 1 108 ? 25.230 -13.348 -45.028 1.00 49.00 108 PRO A CA 1
ATOM 901 C C . PRO A 1 108 ? 24.134 -13.412 -46.095 1.00 49.00 108 PRO A C 1
ATOM 903 O O . PRO A 1 108 ? 22.950 -13.410 -45.761 1.00 49.00 108 PRO A O 1
ATOM 906 N N . ALA A 1 109 ? 24.521 -13.504 -47.370 1.00 52.78 109 ALA A N 1
ATOM 907 C CA . ALA A 1 109 ? 23.645 -13.445 -48.550 1.00 52.78 109 ALA A CA 1
ATOM 908 C C . ALA A 1 109 ? 22.588 -14.572 -48.657 1.00 52.78 109 ALA A C 1
ATOM 910 O O . ALA A 1 109 ? 21.978 -14.760 -49.706 1.00 52.78 109 ALA A O 1
ATOM 911 N N . ASN A 1 110 ? 22.381 -15.338 -47.587 1.00 49.59 110 ASN A N 1
ATOM 912 C CA . ASN A 1 110 ? 21.625 -16.580 -47.566 1.00 49.59 110 ASN A CA 1
ATOM 913 C C . ASN A 1 110 ? 20.341 -16.467 -46.727 1.00 49.59 110 ASN A C 1
ATOM 915 O O . ASN A 1 110 ? 19.586 -17.433 -46.656 1.00 49.59 110 ASN A O 1
ATOM 919 N N . GLN A 1 111 ? 20.106 -15.335 -46.056 1.00 48.81 111 GLN A N 1
ATOM 920 C CA . GLN A 1 111 ? 18.918 -15.127 -45.234 1.00 48.81 111 GLN A CA 1
ATOM 921 C C . GLN A 1 111 ? 17.893 -14.326 -46.047 1.00 48.81 111 GLN A C 1
ATOM 923 O O . GLN A 1 111 ? 17.943 -13.098 -46.094 1.00 48.81 111 GLN A O 1
ATOM 928 N N . GLU A 1 112 ? 16.969 -15.014 -46.718 1.00 42.06 112 GLU A N 1
ATOM 929 C CA . GLU A 1 112 ? 15.748 -14.378 -47.220 1.00 42.06 112 GLU A CA 1
ATOM 930 C C . GLU A 1 112 ? 14.970 -13.829 -46.012 1.00 42.06 112 GLU A C 1
ATOM 932 O O . GLU A 1 112 ? 14.274 -14.560 -45.309 1.00 42.06 112 GLU A O 1
ATOM 937 N N . PHE A 1 113 ? 15.145 -12.537 -45.723 1.00 44.25 113 PHE A N 1
ATOM 938 C CA . PHE A 1 113 ? 14.427 -11.820 -44.672 1.00 44.25 113 PHE A CA 1
ATOM 939 C C . PHE A 1 113 ? 13.011 -11.503 -45.167 1.00 44.25 113 PHE A C 1
ATOM 941 O O . PHE A 1 113 ? 12.700 -10.400 -45.611 1.00 44.25 113 PHE A O 1
ATOM 948 N N . GLY A 1 114 ? 12.161 -12.525 -45.158 1.00 48.12 114 GLY A N 1
ATOM 949 C CA . GLY A 1 114 ? 10.717 -12.364 -45.202 1.00 48.12 114 GLY A CA 1
ATOM 950 C C . GLY A 1 114 ? 10.184 -12.284 -43.776 1.00 48.12 114 GLY A C 1
ATOM 951 O O . GLY A 1 114 ? 10.023 -13.317 -43.133 1.00 48.12 114 GLY A O 1
ATOM 952 N N . GLY A 1 115 ? 9.914 -11.075 -43.290 1.00 42.22 115 GLY A N 1
ATOM 953 C CA . GLY A 1 115 ? 9.169 -10.864 -42.049 1.00 42.22 115 GLY A CA 1
ATOM 954 C C . GLY A 1 115 ? 9.525 -9.557 -41.358 1.00 42.22 115 GLY A C 1
ATOM 955 O O . GLY A 1 115 ? 10.581 -9.449 -40.747 1.00 42.22 115 GLY A O 1
ATOM 956 N N . GLU A 1 116 ? 8.627 -8.576 -41.446 1.00 48.22 116 GLU A N 1
ATOM 957 C CA . GLU A 1 116 ? 8.557 -7.446 -40.518 1.00 48.22 116 GLU A CA 1
ATOM 958 C C . GLU A 1 116 ? 8.533 -7.974 -39.075 1.00 48.22 116 GLU A C 1
ATOM 960 O O . GLU A 1 116 ? 7.509 -8.479 -38.622 1.00 48.22 116 GLU A O 1
ATOM 965 N N . TYR A 1 117 ? 9.637 -7.851 -38.342 1.00 45.97 117 TYR A N 1
ATOM 966 C CA . TY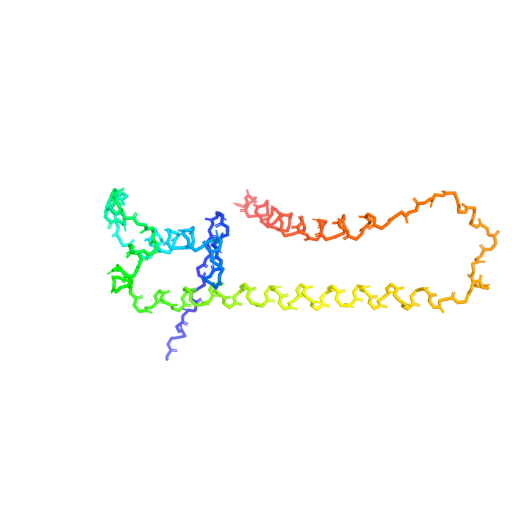R A 1 117 ? 9.595 -7.901 -36.883 1.00 45.97 117 TYR A CA 1
ATOM 967 C C . TYR A 1 117 ? 9.495 -6.457 -36.404 1.00 45.97 117 TYR A C 1
ATOM 969 O O . TYR A 1 117 ? 10.475 -5.713 -36.369 1.00 45.97 117 TYR A O 1
ATOM 977 N N . GLY A 1 118 ? 8.251 -6.030 -36.184 1.00 47.72 118 GLY A N 1
ATOM 978 C CA . GLY A 1 118 ? 7.930 -4.745 -35.581 1.00 47.72 118 GLY A CA 1
ATOM 979 C C . GLY A 1 118 ? 8.386 -4.686 -34.124 1.00 47.72 118 GLY A C 1
ATOM 980 O O . GLY A 1 118 ? 8.681 -5.696 -33.495 1.00 47.72 118 GLY A O 1
ATOM 981 N N . THR A 1 119 ? 8.396 -3.477 -33.579 1.00 50.56 119 THR A N 1
ATOM 982 C CA . THR A 1 119 ? 8.763 -3.092 -32.205 1.00 50.56 119 THR A CA 1
ATOM 983 C C . THR A 1 119 ? 7.957 -3.758 -31.068 1.00 50.56 119 THR A C 1
ATOM 985 O O . THR A 1 119 ? 8.067 -3.316 -29.931 1.00 50.56 119 THR A O 1
ATOM 988 N N . ASP A 1 120 ? 7.158 -4.790 -31.350 1.00 50.28 120 ASP A N 1
ATOM 989 C CA . ASP A 1 120 ? 6.324 -5.534 -30.386 1.00 50.28 120 ASP A CA 1
ATOM 990 C C . ASP A 1 120 ? 7.162 -6.480 -29.495 1.00 50.28 120 ASP A C 1
ATOM 992 O O . ASP A 1 120 ? 6.801 -6.767 -28.355 1.00 50.28 120 ASP A O 1
ATOM 996 N N . ASP A 1 121 ? 8.347 -6.894 -29.964 1.00 58.38 121 ASP A N 1
ATOM 997 C CA . ASP A 1 121 ? 9.190 -7.880 -29.268 1.00 58.38 121 ASP A CA 1
ATOM 998 C C . ASP A 1 121 ? 9.738 -7.389 -27.913 1.00 58.38 121 ASP A C 1
ATOM 1000 O O . ASP A 1 121 ? 10.065 -8.202 -27.047 1.00 58.38 121 ASP A O 1
ATOM 1004 N N . SER A 1 122 ? 9.868 -6.074 -27.680 1.00 56.62 122 SER A N 1
ATOM 1005 C CA . SER A 1 122 ? 10.383 -5.575 -26.394 1.00 56.62 122 SER A CA 1
ATOM 1006 C C . SER A 1 122 ? 9.360 -5.672 -25.267 1.00 56.62 122 SER A C 1
ATOM 1008 O O . SER A 1 122 ? 9.735 -5.974 -24.131 1.00 56.62 122 SER A O 1
ATOM 1010 N N . ASP A 1 123 ? 8.084 -5.437 -25.572 1.00 56.03 123 ASP A N 1
ATOM 1011 C CA . ASP A 1 123 ? 7.002 -5.524 -24.590 1.00 56.03 123 ASP A CA 1
ATOM 1012 C C . ASP A 1 123 ? 6.722 -6.990 -24.241 1.00 56.03 123 ASP A C 1
ATOM 1014 O O . ASP A 1 123 ? 6.591 -7.329 -23.060 1.00 56.03 123 ASP A O 1
ATOM 1018 N N . ASP A 1 124 ? 6.788 -7.878 -25.235 1.00 62.03 124 ASP A N 1
ATOM 1019 C CA . ASP A 1 124 ? 6.729 -9.327 -25.046 1.00 62.03 124 ASP A CA 1
ATOM 1020 C C . ASP A 1 124 ? 7.902 -9.852 -24.202 1.00 62.03 124 ASP A C 1
ATOM 1022 O O . ASP A 1 124 ? 7.721 -10.726 -23.348 1.00 62.03 124 ASP A O 1
ATOM 1026 N N . LEU A 1 125 ? 9.107 -9.291 -24.358 1.00 63.00 125 LEU A N 1
ATOM 1027 C CA . LEU A 1 125 ? 10.282 -9.681 -23.572 1.00 63.00 125 LEU A CA 1
ATOM 1028 C C . LEU A 1 125 ? 10.202 -9.174 -22.123 1.00 63.00 125 LEU A C 1
ATOM 1030 O O . LEU A 1 125 ? 10.547 -9.908 -21.193 1.00 63.00 125 LEU A O 1
ATOM 1034 N N . LEU A 1 126 ? 9.684 -7.962 -21.899 1.00 59.91 126 LEU A N 1
ATOM 1035 C CA . LEU A 1 126 ? 9.394 -7.448 -20.555 1.00 59.91 126 LEU A CA 1
ATOM 1036 C C . LEU A 1 126 ? 8.293 -8.264 -19.863 1.00 59.91 126 LEU A C 1
ATOM 1038 O O . LEU A 1 126 ? 8.407 -8.573 -18.672 1.00 59.91 126 LEU A O 1
ATOM 1042 N N . GLN A 1 127 ? 7.265 -8.674 -20.607 1.00 65.62 127 GLN A N 1
ATOM 1043 C CA . GLN A 1 127 ? 6.207 -9.547 -20.109 1.00 65.62 127 GLN A CA 1
ATOM 1044 C C . GLN A 1 127 ? 6.741 -10.950 -19.784 1.00 65.62 127 GLN A C 1
ATOM 1046 O O . GLN A 1 127 ? 6.433 -11.499 -18.725 1.00 65.62 127 GLN A O 1
ATOM 1051 N N . LEU A 1 128 ? 7.610 -11.507 -20.631 1.00 61.12 128 LEU A N 1
ATOM 1052 C CA . LEU A 1 128 ? 8.248 -12.805 -20.413 1.00 61.12 128 LEU A CA 1
ATOM 1053 C C . LEU A 1 128 ? 9.140 -12.809 -19.162 1.00 61.12 128 LEU A C 1
ATOM 1055 O O . LEU A 1 128 ? 9.103 -13.767 -18.391 1.00 61.12 128 LEU A O 1
ATOM 1059 N N . LEU A 1 129 ? 9.894 -11.733 -18.914 1.00 62.16 129 LEU A N 1
ATOM 1060 C CA . LEU A 1 129 ? 10.690 -11.578 -17.691 1.00 62.16 129 LEU A CA 1
ATOM 1061 C C . LEU A 1 129 ? 9.811 -11.385 -16.444 1.00 62.16 129 LEU A C 1
ATOM 1063 O O . LEU A 1 129 ? 10.150 -11.906 -15.382 1.00 62.16 129 LEU A O 1
ATOM 1067 N N . GLY A 1 130 ? 8.668 -10.701 -16.566 1.00 63.31 130 GLY A N 1
ATOM 1068 C CA . GLY A 1 130 ? 7.653 -10.644 -15.508 1.00 63.31 130 GLY A CA 1
ATOM 1069 C C . GLY A 1 130 ? 7.108 -12.031 -15.147 1.00 63.31 130 GLY A C 1
ATOM 1070 O O . GLY A 1 130 ? 6.993 -12.368 -13.971 1.00 63.31 130 GLY A O 1
ATOM 1071 N N . ASN A 1 131 ? 6.882 -12.875 -16.157 1.00 61.22 131 ASN A N 1
ATOM 1072 C CA . ASN A 1 131 ? 6.404 -14.250 -15.990 1.00 61.22 131 ASN A CA 1
ATOM 1073 C C . ASN A 1 131 ? 7.471 -15.204 -15.420 1.00 61.22 131 ASN A C 1
ATOM 1075 O O . ASN A 1 131 ? 7.128 -16.248 -14.860 1.00 61.22 131 ASN A O 1
ATOM 1079 N N . LEU A 1 132 ? 8.766 -14.882 -15.540 1.00 56.53 132 LEU A N 1
ATOM 1080 C CA . LEU A 1 132 ? 9.822 -15.659 -14.883 1.00 56.53 132 LEU A CA 1
ATOM 1081 C C . LEU A 1 132 ? 9.725 -15.558 -13.359 1.00 56.53 132 LEU A C 1
ATOM 1083 O O . LEU A 1 132 ? 10.035 -16.541 -12.701 1.00 56.53 132 LEU A O 1
ATOM 1087 N N . ASP A 1 133 ? 9.259 -14.447 -12.787 1.00 57.19 133 ASP A N 1
ATOM 1088 C CA . ASP A 1 133 ? 9.037 -14.334 -11.337 1.00 57.19 133 ASP A CA 1
ATOM 1089 C C . ASP A 1 133 ? 7.927 -15.305 -10.883 1.00 57.19 133 ASP A C 1
ATOM 1091 O O . ASP A 1 133 ? 8.123 -16.108 -9.971 1.00 57.19 133 ASP A O 1
ATOM 1095 N N . GLU A 1 134 ? 6.806 -15.351 -11.613 1.00 57.72 134 GLU A N 1
ATOM 1096 C CA . GLU A 1 134 ? 5.689 -16.269 -11.334 1.00 57.72 134 GLU A CA 1
ATOM 1097 C C . GLU A 1 134 ? 6.081 -17.747 -11.502 1.00 57.72 134 GLU A C 1
ATOM 1099 O O . GLU A 1 134 ? 5.772 -18.583 -10.647 1.00 57.72 134 GLU A O 1
ATOM 1104 N N . ASN A 1 135 ? 6.822 -18.075 -12.564 1.00 53.47 135 ASN A N 1
ATOM 1105 C CA . ASN A 1 135 ? 7.259 -19.443 -12.839 1.00 53.47 135 ASN A CA 1
ATOM 1106 C C . ASN A 1 135 ? 8.405 -19.902 -11.927 1.00 53.47 135 ASN A C 1
ATOM 1108 O O . ASN A 1 135 ? 8.440 -21.070 -11.538 1.00 53.47 135 ASN A O 1
ATOM 1112 N N . THR A 1 136 ? 9.315 -19.007 -11.531 1.00 54.84 136 THR A N 1
ATOM 1113 C CA . THR A 1 136 ? 10.385 -19.329 -10.570 1.00 54.84 136 THR A CA 1
ATOM 1114 C C . THR A 1 136 ? 9.790 -19.600 -9.186 1.00 54.84 136 THR A C 1
ATOM 1116 O O . THR A 1 136 ? 10.196 -20.554 -8.519 1.00 54.84 136 THR A O 1
ATOM 1119 N N . VAL A 1 137 ? 8.759 -18.846 -8.784 1.00 54.88 137 VAL A N 1
ATOM 1120 C CA . VAL A 1 137 ? 7.987 -19.096 -7.555 1.00 54.88 137 VAL A CA 1
ATOM 1121 C C . VAL A 1 137 ? 7.189 -20.408 -7.645 1.00 54.88 137 VAL A C 1
ATOM 1123 O O . VAL A 1 137 ? 7.180 -21.191 -6.692 1.00 54.88 137 VAL A O 1
ATOM 1126 N N . ALA A 1 138 ? 6.566 -20.708 -8.789 1.00 56.00 138 ALA A N 1
ATOM 1127 C CA . ALA A 1 138 ? 5.837 -21.962 -9.002 1.00 56.00 138 ALA A CA 1
ATOM 1128 C C . ALA A 1 138 ? 6.753 -23.202 -8.964 1.00 56.00 138 ALA A C 1
ATOM 1130 O O . ALA A 1 138 ? 6.396 -24.221 -8.367 1.00 56.00 138 ALA A O 1
ATOM 1131 N N . MET A 1 139 ? 7.953 -23.110 -9.543 1.00 51.34 139 MET A N 1
ATOM 1132 C CA . MET A 1 139 ? 8.939 -24.196 -9.562 1.00 51.34 139 MET A CA 1
ATOM 1133 C C . MET A 1 139 ? 9.511 -24.478 -8.162 1.00 51.34 139 MET A C 1
ATOM 1135 O O . MET A 1 139 ? 9.725 -25.637 -7.795 1.00 51.34 139 MET A O 1
ATOM 1139 N N . PHE A 1 140 ? 9.678 -23.440 -7.335 1.00 47.06 140 PHE A N 1
ATOM 1140 C CA . PHE A 1 140 ? 10.076 -23.594 -5.934 1.00 47.06 140 PHE A CA 1
ATOM 1141 C C . PHE A 1 140 ? 8.988 -24.307 -5.109 1.00 47.06 140 PHE A C 1
ATOM 1143 O O . PHE A 1 140 ? 9.286 -25.264 -4.394 1.00 47.06 140 PHE A O 1
ATOM 1150 N N . ASN A 1 141 ? 7.716 -23.930 -5.289 1.00 53.19 141 ASN A N 1
ATOM 1151 C CA . ASN A 1 141 ? 6.575 -24.532 -4.583 1.00 53.19 141 ASN A CA 1
ATOM 1152 C C . ASN A 1 141 ? 6.276 -25.985 -5.008 1.00 53.19 141 ASN A C 1
ATOM 1154 O O . ASN A 1 141 ? 5.813 -26.794 -4.202 1.00 53.19 141 ASN A O 1
ATOM 1158 N N . ALA A 1 142 ? 6.550 -26.349 -6.265 1.00 54.28 142 ALA A N 1
ATOM 1159 C CA . ALA A 1 142 ? 6.424 -27.729 -6.742 1.00 54.28 142 ALA A CA 1
ATOM 1160 C C . ALA A 1 142 ? 7.473 -28.663 -6.110 1.00 54.28 142 ALA A C 1
ATOM 1162 O O . ALA A 1 142 ? 7.202 -29.840 -5.868 1.00 54.28 142 ALA A O 1
ATOM 1163 N N . THR A 1 143 ? 8.651 -28.124 -5.790 1.00 50.91 143 THR A N 1
ATOM 1164 C CA . THR A 1 143 ? 9.756 -28.879 -5.184 1.00 50.91 143 THR A CA 1
ATOM 1165 C C . THR A 1 143 ? 9.533 -29.102 -3.682 1.00 50.91 143 THR A C 1
ATOM 1167 O O . THR A 1 143 ? 9.912 -30.142 -3.150 1.00 50.91 143 THR A O 1
ATOM 1170 N N . THR A 1 144 ? 8.845 -28.184 -2.996 1.00 53.12 144 THR A N 1
ATOM 1171 C CA . THR A 1 144 ? 8.545 -28.290 -1.555 1.00 53.12 144 THR A CA 1
ATOM 1172 C C . THR A 1 144 ? 7.374 -29.215 -1.216 1.00 53.12 144 THR A C 1
ATOM 1174 O O . THR A 1 144 ? 7.256 -29.629 -0.070 1.00 53.12 144 THR A O 1
ATOM 1177 N N . ASN A 1 145 ? 6.527 -29.571 -2.188 1.00 53.25 145 ASN A N 1
ATOM 1178 C CA . ASN A 1 145 ? 5.357 -30.439 -1.979 1.00 53.25 145 ASN A CA 1
ATOM 1179 C C . ASN A 1 145 ? 5.627 -31.934 -2.262 1.00 53.25 145 ASN A C 1
ATOM 1181 O O . ASN A 1 145 ? 4.692 -32.732 -2.236 1.00 53.25 145 ASN A O 1
ATOM 1185 N N . SER A 1 146 ? 6.876 -32.319 -2.560 1.00 50.66 146 SER A N 1
ATOM 1186 C CA . SER A 1 146 ? 7.275 -33.712 -2.851 1.00 50.66 146 SER A CA 1
ATOM 1187 C C . SER A 1 146 ? 8.151 -34.364 -1.768 1.00 50.66 146 SER A C 1
ATOM 1189 O O . SER A 1 146 ? 8.903 -35.289 -2.069 1.00 50.66 146 SER A O 1
ATOM 1191 N N . THR A 1 147 ? 8.072 -33.924 -0.509 1.00 38.66 147 THR A N 1
ATOM 1192 C CA . THR A 1 147 ? 8.667 -34.649 0.637 1.00 38.66 147 THR A CA 1
ATOM 1193 C C . THR A 1 147 ? 7.710 -34.644 1.816 1.00 38.66 147 THR A C 1
ATOM 1195 O O . THR A 1 147 ? 7.673 -35.666 2.535 1.00 38.66 147 THR A O 1
#

Mean predicted aligned error: 15.15 Å

Secondary structure (DSSP, 8-state):
------------SSPPPPTT-GGGHHHHHHHHHHHHS--SSHHHHS-TT--HHHHHHHHGGGS-HHHHHHHHHHHHHHHHHHHHHHHHHHHHHHHHHHHTTS-GGGS-TT--------TTHHHHHHHHHHHHHHHHHHHHHHHHT--

Radius of gyration: 23.53 Å; Cα contacts (8 Å, |Δi|>4): 59; chains: 1; bounding box: 46×45×71 Å